Protein AF-A0A0N0NPS3-F1 (afdb_monomer_lite)

Foldseek 3Di:
DVVLVVVVCCVCPVVVPAQQRDEAEDEEVRLLVQLQSQLVQCPDVVRRAHNEYEYELYAQWPVQFDPVCPVVSVVCPDGDRSLVSLVSNVVSLVPPDPPPPDPDSPHYYYHYHYDCPPPRRHCVRVVSND

Sequence (130 aa):
MTDALTLSRFALERAGIPPDRIVVFAQSIGAAVAMLLCHQLALGSPPTLFADMVLAAPFADVELLTWAQRGVNKFIVNKWASKGTLASFNRHCDVGPKSRATSTRSRYDITLIHAEDDYDIPWVHSDVLF

Organism: NCBI:txid1664694

Radius of gyration: 15.63 Å; chains: 1; bounding box: 38×29×41 Å

pLDDT: mean 76.52, std 16.92, range [39.56, 97.62]

Secondary structure (DSSP, 8-state):
-HHHHHHHHIIIIIS---GGG-EEEEETTHHHHHHHHHHHHHTSSS----SEEEEES--S-GGG--GGGHHHHTT------HHHHHHHHHHHHHHS---TT-S-----EEEEE--TT-SSS-THHHHHH-

InterPro domains:
  IPR029058 Alpha/Beta hydrolase fold [G3DSA:3.40.50.1820] (1-130)
  IPR029058 Alpha/Beta hydrolase fold [SSF53474] (3-128)

Structure (mmCIF, N/CA/C/O backbone):
data_AF-A0A0N0NPS3-F1
#
_entry.id   AF-A0A0N0NPS3-F1
#
loop_
_atom_site.group_PDB
_atom_site.id
_atom_site.type_symbol
_atom_site.label_atom_id
_atom_site.label_alt_id
_atom_site.label_comp_id
_atom_site.label_asym_id
_atom_site.label_entity_id
_atom_site.label_seq_id
_atom_site.pdbx_PDB_ins_code
_atom_site.Cartn_x
_atom_site.Cartn_y
_atom_site.Cartn_z
_atom_site.occupancy
_atom_site.B_iso_or_equiv
_atom_site.auth_seq_id
_atom_site.auth_comp_id
_atom_site.auth_asym_id
_atom_site.auth_atom_id
_atom_site.pdbx_PDB_model_num
ATOM 1 N N . MET A 1 1 ? 5.378 9.144 3.363 1.00 82.62 1 MET A N 1
ATOM 2 C CA . MET A 1 1 ? 4.679 8.473 4.484 1.00 82.62 1 MET A CA 1
ATOM 3 C C . MET A 1 1 ? 3.746 9.429 5.214 1.00 82.62 1 MET A C 1
ATOM 5 O O . MET A 1 1 ? 2.572 9.111 5.320 1.00 82.62 1 MET A O 1
ATOM 9 N N . THR A 1 2 ? 4.216 10.600 5.662 1.00 88.94 2 THR A N 1
ATOM 10 C CA . THR A 1 2 ? 3.377 11.605 6.345 1.00 88.94 2 THR A CA 1
ATOM 11 C C . THR A 1 2 ? 2.084 11.917 5.594 1.00 88.94 2 THR A C 1
ATOM 13 O O . THR A 1 2 ? 1.013 11.808 6.175 1.00 88.94 2 THR A O 1
ATOM 16 N N . ASP A 1 3 ? 2.163 12.195 4.292 1.00 93.12 3 ASP A N 1
ATOM 17 C CA . ASP A 1 3 ? 0.976 12.548 3.500 1.00 93.12 3 ASP A CA 1
ATOM 18 C C . ASP A 1 3 ? -0.025 11.395 3.379 1.00 93.12 3 ASP A C 1
ATOM 20 O O . ASP A 1 3 ? -1.229 11.608 3.476 1.00 93.12 3 ASP A O 1
ATOM 24 N N . ALA A 1 4 ? 0.467 10.160 3.248 1.00 92.94 4 ALA A N 1
ATOM 25 C CA . ALA A 1 4 ? -0.371 8.965 3.183 1.00 92.94 4 ALA A CA 1
ATOM 26 C C . ALA A 1 4 ? -1.142 8.742 4.497 1.00 92.94 4 ALA A C 1
ATOM 28 O O . ALA A 1 4 ? -2.338 8.446 4.478 1.00 92.94 4 ALA A O 1
ATOM 29 N N . LEU A 1 5 ? -0.484 8.952 5.644 1.00 94.31 5 LEU A N 1
ATOM 30 C CA . LEU A 1 5 ? -1.134 8.912 6.957 1.00 94.31 5 LEU A CA 1
ATOM 31 C C . LEU A 1 5 ? -2.139 10.055 7.125 1.00 94.31 5 LEU A C 1
ATOM 33 O O . LEU A 1 5 ? -3.244 9.822 7.607 1.00 94.31 5 LEU A O 1
ATOM 37 N N . THR A 1 6 ? -1.785 11.272 6.709 1.00 96.44 6 THR A N 1
ATOM 38 C CA . THR A 1 6 ? -2.680 12.436 6.775 1.00 96.44 6 THR A CA 1
ATOM 39 C C . THR A 1 6 ? -3.941 12.214 5.945 1.00 96.44 6 THR A C 1
ATOM 41 O O . THR A 1 6 ? -5.041 12.445 6.445 1.00 96.44 6 THR A O 1
ATOM 44 N N . LEU A 1 7 ? -3.806 11.712 4.715 1.00 96.31 7 LEU A N 1
ATOM 45 C CA . LEU A 1 7 ? -4.942 11.394 3.849 1.00 96.31 7 LEU A CA 1
ATOM 46 C C . LEU A 1 7 ? -5.812 10.278 4.442 1.00 96.31 7 LEU A C 1
ATOM 48 O O . LEU A 1 7 ? -7.036 10.389 4.449 1.00 96.31 7 LEU A O 1
ATOM 52 N N . SER A 1 8 ? -5.187 9.237 4.994 1.00 95.62 8 SER A N 1
ATOM 53 C CA . SER A 1 8 ? -5.907 8.137 5.648 1.00 95.62 8 SER A CA 1
ATOM 54 C C . SER A 1 8 ? -6.707 8.631 6.852 1.00 95.62 8 SER A C 1
ATOM 56 O O . SER A 1 8 ? -7.887 8.318 6.983 1.00 95.62 8 SER A O 1
ATOM 58 N N . ARG A 1 9 ? -6.104 9.472 7.701 1.00 95.44 9 ARG A N 1
ATOM 59 C CA . ARG A 1 9 ? -6.800 10.101 8.833 1.00 95.44 9 ARG A CA 1
ATOM 60 C C . ARG A 1 9 ? -7.919 11.015 8.373 1.00 95.44 9 ARG A C 1
ATOM 62 O O . ARG A 1 9 ? -8.989 10.997 8.962 1.00 95.44 9 ARG A O 1
ATOM 69 N N . PHE A 1 10 ? -7.715 11.781 7.306 1.00 97.62 10 PHE A N 1
ATOM 70 C CA . PHE A 1 10 ? -8.790 12.581 6.734 1.00 97.62 10 PHE A CA 1
ATOM 71 C C . PHE A 1 10 ? -9.979 11.701 6.317 1.00 97.62 10 PHE A C 1
ATOM 73 O O . PHE A 1 10 ? -11.110 11.991 6.704 1.00 97.62 10 PHE A O 1
ATOM 80 N N . ALA A 1 11 ? -9.740 10.609 5.588 1.00 97.50 11 ALA A N 1
ATOM 81 C CA . ALA A 1 11 ? -10.803 9.703 5.157 1.00 97.50 11 ALA A CA 1
ATOM 82 C C . ALA A 1 11 ? -11.562 9.083 6.347 1.00 97.50 11 ALA A C 1
ATOM 84 O O . ALA A 1 11 ? -12.794 9.077 6.362 1.00 97.50 11 ALA A O 1
ATOM 85 N N . LEU A 1 12 ? -10.826 8.623 7.361 1.00 96.12 12 LEU A N 1
ATOM 86 C CA . LEU A 1 12 ? -11.383 7.960 8.541 1.00 96.12 12 LEU A CA 1
ATOM 87 C C . LEU A 1 12 ? -12.099 8.931 9.489 1.00 96.12 12 LEU A C 1
ATOM 89 O O . LEU A 1 12 ? -13.222 8.682 9.914 1.00 96.12 12 LEU A O 1
ATOM 93 N N . GLU A 1 13 ? -11.452 10.044 9.828 1.00 96.50 13 GLU A N 1
ATOM 94 C CA . GLU A 1 13 ? -11.876 10.926 10.920 1.00 96.50 13 GLU A CA 1
ATOM 95 C C . GLU A 1 13 ? -12.718 12.107 10.431 1.00 96.50 13 GLU A C 1
ATOM 97 O O . GLU A 1 13 ? -13.605 12.571 11.145 1.00 96.50 13 GLU A O 1
ATOM 102 N N . ARG A 1 14 ? -12.436 12.632 9.231 1.00 97.56 14 ARG A N 1
ATOM 103 C CA . ARG A 1 14 ? -13.120 13.822 8.693 1.00 97.56 14 ARG A CA 1
ATOM 104 C C . ARG A 1 14 ? -14.225 13.466 7.718 1.00 97.56 14 ARG A C 1
ATOM 106 O O . ARG A 1 14 ? -15.319 14.006 7.839 1.00 97.56 14 ARG A O 1
ATOM 113 N N . ALA A 1 15 ? -13.950 12.575 6.771 1.00 97.44 15 ALA A N 1
ATOM 114 C CA . ALA A 1 15 ? -14.966 12.087 5.843 1.00 97.44 15 ALA A CA 1
ATOM 115 C C . ALA A 1 15 ? -15.845 10.984 6.462 1.00 97.44 15 ALA A C 1
ATOM 117 O O . ALA A 1 15 ? -16.900 10.675 5.914 1.00 97.44 15 ALA A O 1
ATOM 118 N N . GLY A 1 16 ? -15.433 10.412 7.601 1.00 96.69 16 GLY A N 1
ATOM 119 C CA . GLY A 1 16 ? -16.202 9.401 8.330 1.00 96.69 16 GLY A CA 1
ATOM 120 C C . GLY A 1 16 ? -16.376 8.097 7.553 1.00 96.69 16 GLY A C 1
ATOM 121 O O . GLY A 1 16 ? -17.362 7.392 7.764 1.00 96.69 16 GLY A O 1
ATOM 122 N N . ILE A 1 17 ? -15.466 7.796 6.620 1.00 97.19 17 ILE A N 1
ATOM 123 C CA . ILE A 1 17 ? -15.550 6.597 5.789 1.00 97.19 17 ILE A CA 1
ATOM 124 C C . ILE A 1 17 ? -15.061 5.406 6.623 1.00 97.19 17 ILE A C 1
ATOM 126 O O . ILE A 1 17 ? -13.918 5.421 7.085 1.00 97.19 17 ILE A O 1
ATOM 130 N N . PRO A 1 18 ? -15.888 4.364 6.809 1.00 93.88 18 PRO A N 1
ATOM 131 C CA . PRO A 1 18 ? -15.470 3.158 7.508 1.00 93.88 18 PRO A CA 1
ATOM 132 C C . PRO A 1 18 ? -14.265 2.481 6.822 1.00 93.88 18 PRO A C 1
ATOM 134 O O . PRO A 1 18 ? -14.247 2.413 5.589 1.00 93.88 18 PRO A O 1
ATOM 137 N N . PRO A 1 19 ? -13.278 1.950 7.574 1.00 92.75 19 PRO A N 1
ATOM 138 C CA . PRO A 1 19 ? -12.102 1.287 6.999 1.00 92.75 19 PRO A CA 1
ATOM 139 C C . PRO A 1 19 ? -12.441 0.154 6.017 1.00 92.75 19 PRO A C 1
ATOM 141 O O . PRO A 1 19 ? -11.800 0.025 4.977 1.00 92.75 19 PRO A O 1
ATOM 144 N N . ASP A 1 20 ? -13.500 -0.610 6.292 1.00 92.81 20 ASP A N 1
ATOM 145 C CA . ASP A 1 20 ? -14.025 -1.708 5.466 1.00 92.81 20 ASP A CA 1
ATOM 146 C C . ASP A 1 20 ? -14.671 -1.245 4.145 1.00 92.81 20 ASP A C 1
ATOM 148 O O . ASP A 1 20 ? -15.154 -2.064 3.365 1.00 92.81 20 ASP A O 1
ATOM 152 N N . ARG A 1 21 ? -14.671 0.066 3.872 1.00 93.56 21 ARG A N 1
ATOM 153 C CA . ARG A 1 21 ? -15.104 0.678 2.605 1.00 93.56 21 ARG A CA 1
ATOM 154 C C . ARG A 1 21 ? -13.984 1.415 1.873 1.00 93.56 21 ARG A C 1
ATOM 156 O O . ARG A 1 21 ? -14.250 2.093 0.882 1.00 93.56 21 ARG A O 1
ATOM 163 N N . ILE A 1 22 ? -12.751 1.317 2.363 1.00 95.38 22 ILE A N 1
ATOM 164 C CA . ILE A 1 22 ? -11.585 1.974 1.774 1.00 95.38 22 ILE A CA 1
ATOM 165 C C . ILE A 1 22 ? -10.727 0.917 1.088 1.00 95.38 22 ILE A C 1
ATOM 167 O O . ILE A 1 22 ? -10.437 -0.126 1.667 1.00 95.38 22 ILE A O 1
ATOM 171 N N . VAL A 1 23 ? -10.303 1.215 -0.138 1.00 95.06 23 VAL A N 1
ATOM 172 C CA . VAL A 1 23 ? -9.321 0.431 -0.892 1.00 95.06 23 VAL A CA 1
ATOM 173 C C . VAL A 1 23 ? -8.096 1.302 -1.120 1.00 95.06 23 VAL A C 1
ATOM 175 O O . VAL A 1 23 ? -8.224 2.459 -1.531 1.00 95.06 23 VAL A O 1
ATOM 178 N N . VAL A 1 24 ? -6.908 0.755 -0.866 1.00 95.31 24 VAL A N 1
ATOM 179 C CA . VAL A 1 24 ? -5.643 1.428 -1.182 1.00 95.31 24 VAL A CA 1
ATOM 180 C C . VAL A 1 24 ? -5.148 0.914 -2.521 1.00 95.31 24 VAL A C 1
ATOM 182 O O . VAL A 1 24 ? -4.706 -0.224 -2.629 1.00 95.31 24 VAL A O 1
ATOM 185 N N . PHE A 1 25 ? -5.203 1.767 -3.538 1.00 95.25 25 PHE A N 1
ATOM 186 C CA . PHE A 1 25 ? -4.599 1.488 -4.834 1.00 95.25 25 PHE A CA 1
ATOM 187 C C . PHE A 1 25 ? -3.227 2.149 -4.926 1.00 95.25 25 PHE A C 1
ATOM 189 O O . PHE A 1 25 ? -3.081 3.333 -4.606 1.00 95.25 25 PHE A O 1
ATOM 196 N N . ALA A 1 26 ? -2.230 1.409 -5.400 1.00 92.50 26 ALA A N 1
ATOM 197 C CA . ALA A 1 26 ? -0.921 1.972 -5.677 1.00 92.50 26 ALA A CA 1
ATOM 198 C C . ALA A 1 26 ? -0.206 1.259 -6.822 1.00 92.50 26 ALA A C 1
ATOM 200 O O . ALA A 1 26 ? -0.405 0.071 -7.058 1.00 92.50 26 ALA A O 1
ATOM 201 N N . GLN A 1 27 ? 0.659 1.999 -7.514 1.00 89.12 27 GLN A N 1
ATOM 202 C CA . GLN A 1 27 ? 1.392 1.511 -8.676 1.00 89.12 27 GLN A CA 1
ATOM 203 C C . GLN A 1 27 ? 2.893 1.778 -8.529 1.00 89.12 27 GLN A C 1
ATOM 205 O O . GLN A 1 27 ? 3.283 2.806 -7.963 1.00 89.12 27 GLN A O 1
ATOM 210 N N . SER A 1 28 ? 3.732 0.858 -9.018 1.00 85.12 28 SER A N 1
ATOM 211 C CA . SER A 1 28 ? 5.196 0.993 -8.997 1.00 85.12 28 SER A CA 1
ATOM 212 C C . SER A 1 28 ? 5.713 1.315 -7.581 1.00 85.12 28 SER A C 1
ATOM 214 O O . SER A 1 28 ? 5.385 0.621 -6.619 1.00 85.12 28 SER A O 1
ATOM 216 N N . ILE A 1 29 ? 6.474 2.398 -7.404 1.00 80.31 29 ILE A N 1
ATOM 217 C CA . ILE A 1 29 ? 6.999 2.849 -6.106 1.00 80.31 29 ILE A CA 1
ATOM 218 C C . ILE A 1 29 ? 5.927 3.228 -5.092 1.00 80.31 29 ILE A C 1
ATOM 220 O O . ILE A 1 29 ? 6.157 3.128 -3.883 1.00 80.31 29 ILE A O 1
ATOM 224 N N . GLY A 1 30 ? 4.733 3.587 -5.561 1.00 84.56 30 GLY A N 1
ATOM 225 C CA . GLY A 1 30 ? 3.584 3.786 -4.692 1.00 84.56 30 GLY A CA 1
ATOM 226 C C . GLY A 1 30 ? 3.245 2.524 -3.899 1.00 84.56 30 GLY A C 1
ATOM 227 O O . GLY A 1 30 ? 2.785 2.640 -2.764 1.00 84.56 30 GLY A O 1
ATOM 228 N N . ALA A 1 31 ? 3.517 1.331 -4.443 1.00 87.38 31 ALA A N 1
ATOM 229 C CA . ALA A 1 31 ? 3.213 0.068 -3.779 1.00 87.38 31 ALA A CA 1
ATOM 230 C C . ALA A 1 31 ? 3.948 -0.069 -2.437 1.00 87.38 31 ALA A C 1
ATOM 232 O O . ALA A 1 31 ? 3.345 -0.474 -1.445 1.00 87.38 31 ALA A O 1
ATOM 233 N N . ALA A 1 32 ? 5.217 0.348 -2.364 1.00 83.94 32 ALA A N 1
ATOM 234 C CA . ALA A 1 32 ? 5.981 0.344 -1.115 1.00 83.94 32 ALA A CA 1
ATOM 235 C C . ALA A 1 32 ? 5.356 1.268 -0.057 1.00 83.94 32 ALA A C 1
ATOM 237 O O . ALA A 1 32 ? 5.283 0.922 1.124 1.00 83.94 32 ALA A O 1
ATOM 238 N N . VAL A 1 33 ? 4.865 2.436 -0.483 1.00 88.00 33 VAL A N 1
ATOM 239 C CA . VAL A 1 33 ? 4.187 3.388 0.406 1.00 88.00 33 VAL A CA 1
ATOM 240 C C . VAL A 1 33 ? 2.857 2.821 0.897 1.00 88.00 33 VAL A C 1
ATOM 242 O O . VAL A 1 33 ? 2.582 2.914 2.092 1.00 88.00 33 VAL A O 1
ATOM 245 N N . ALA A 1 34 ? 2.066 2.210 0.011 1.00 91.06 34 ALA A N 1
ATOM 246 C CA . ALA A 1 34 ? 0.794 1.574 0.349 1.00 91.06 34 ALA A CA 1
ATOM 247 C C . ALA A 1 34 ? 0.972 0.413 1.335 1.00 91.06 34 ALA A C 1
ATOM 249 O O . ALA A 1 34 ? 0.329 0.402 2.383 1.00 91.06 34 ALA A O 1
ATOM 250 N N . MET A 1 35 ? 1.907 -0.503 1.065 1.00 88.25 35 MET A N 1
ATOM 251 C CA . MET A 1 35 ? 2.216 -1.618 1.968 1.00 88.25 35 MET A CA 1
ATOM 252 C C . MET A 1 35 ? 2.638 -1.127 3.351 1.00 88.25 35 MET A C 1
ATOM 254 O O . MET A 1 35 ? 2.150 -1.622 4.367 1.00 88.25 35 MET A O 1
ATOM 258 N N . LEU A 1 36 ? 3.520 -0.126 3.410 1.00 88.44 36 LEU A N 1
ATOM 259 C CA . LEU A 1 36 ? 3.985 0.408 4.685 1.00 88.44 36 LEU A CA 1
ATOM 260 C C . LEU A 1 36 ? 2.885 1.179 5.429 1.00 88.44 36 LEU A C 1
ATOM 262 O O . LEU A 1 36 ? 2.826 1.098 6.654 1.00 88.44 36 LEU A O 1
ATOM 266 N N . LEU A 1 37 ? 2.006 1.888 4.716 1.00 92.19 37 LEU A N 1
ATOM 267 C CA . LEU A 1 37 ? 0.831 2.538 5.297 1.00 92.19 37 LEU A CA 1
ATOM 268 C C . LEU A 1 37 ? -0.094 1.500 5.942 1.00 92.19 37 LEU A C 1
ATOM 270 O O . LEU A 1 37 ? -0.394 1.615 7.129 1.00 92.19 37 LEU A O 1
ATOM 274 N N . CYS A 1 38 ? -0.506 0.479 5.187 1.00 91.56 38 CYS A N 1
ATOM 275 C CA . CYS A 1 38 ? -1.376 -0.588 5.685 1.00 91.56 38 CYS A CA 1
ATOM 276 C C . CYS A 1 38 ? -0.736 -1.320 6.873 1.00 91.56 38 CYS A C 1
ATOM 278 O O . CYS A 1 38 ? -1.401 -1.570 7.875 1.00 91.56 38 CYS A O 1
ATOM 280 N N . HIS A 1 39 ? 0.574 -1.575 6.819 1.00 89.94 39 HIS A N 1
ATOM 281 C CA . HIS A 1 39 ? 1.323 -2.150 7.934 1.00 89.94 39 HIS A CA 1
ATOM 282 C C . HIS A 1 39 ? 1.304 -1.264 9.188 1.00 89.94 39 HIS A C 1
ATOM 284 O O . HIS A 1 39 ? 1.011 -1.751 10.277 1.00 89.94 39 HIS A O 1
ATOM 290 N N . GLN A 1 40 ? 1.569 0.038 9.053 1.00 89.94 40 GLN A N 1
ATOM 291 C CA . GLN A 1 40 ? 1.533 0.987 10.174 1.00 89.94 40 GLN A CA 1
ATOM 292 C C . GLN A 1 40 ? 0.136 1.085 10.803 1.00 89.94 40 GLN A C 1
ATOM 294 O O . GLN A 1 40 ? 0.017 1.117 12.026 1.00 89.94 40 GLN A O 1
ATOM 299 N N . LEU A 1 41 ? -0.915 1.113 9.979 1.00 91.19 41 LEU A N 1
ATOM 300 C CA . LEU A 1 41 ? -2.303 1.174 10.443 1.00 91.19 41 LEU A CA 1
ATOM 301 C C . LEU A 1 41 ? -2.741 -0.122 11.138 1.00 91.19 41 LEU A C 1
ATOM 303 O O . LEU A 1 41 ? -3.443 -0.060 12.149 1.00 91.19 41 LEU A O 1
ATOM 307 N N . ALA A 1 42 ? -2.277 -1.278 10.659 1.00 89.50 42 ALA A N 1
ATOM 308 C CA . ALA A 1 42 ? -2.527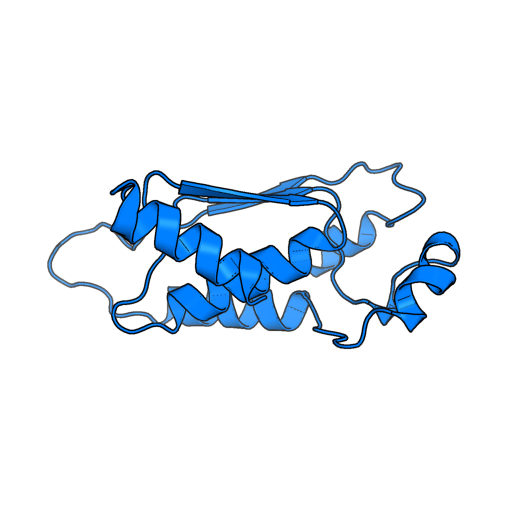 -2.563 11.302 1.00 89.50 42 ALA A CA 1
ATOM 309 C C . ALA A 1 42 ? -1.853 -2.663 12.679 1.00 89.50 42 ALA A C 1
ATOM 311 O O . ALA A 1 42 ? -2.471 -3.145 13.621 1.00 89.50 42 ALA A O 1
ATOM 312 N N . LEU A 1 43 ? -0.629 -2.139 12.820 1.00 87.50 43 LEU A N 1
ATOM 313 C CA . LEU A 1 43 ? 0.083 -2.070 14.105 1.00 87.50 43 LEU A CA 1
ATOM 314 C C . LEU A 1 43 ? -0.502 -1.038 15.087 1.00 87.50 43 LEU A C 1
ATOM 316 O O . LEU A 1 43 ? -0.103 -1.005 16.253 1.00 87.50 43 LEU A O 1
ATOM 320 N N . GLY A 1 44 ? -1.409 -0.174 14.625 1.00 84.81 44 GLY A N 1
ATOM 321 C CA . GLY A 1 44 ? -2.083 0.818 15.454 1.00 84.81 44 GLY A CA 1
ATOM 322 C C . GLY A 1 44 ? -2.933 0.195 16.567 1.00 84.81 44 GLY A C 1
ATOM 323 O O . GLY A 1 44 ? -3.246 -0.992 16.576 1.00 84.81 44 GLY A O 1
ATOM 324 N N . SER A 1 45 ? -3.327 1.016 17.538 1.00 83.38 45 SER A N 1
ATOM 325 C CA . SER A 1 45 ? -4.272 0.633 18.593 1.00 83.38 45 SER A CA 1
ATOM 326 C C . SER A 1 45 ? -5.433 1.635 18.618 1.00 83.38 45 SER A C 1
ATOM 328 O O . SER A 1 45 ? -5.222 2.763 19.064 1.00 83.38 45 SER A O 1
ATOM 330 N N . PRO A 1 46 ? -6.641 1.261 18.146 1.00 85.94 46 PRO A N 1
ATOM 331 C CA . PRO A 1 46 ? -7.019 -0.058 17.620 1.00 85.94 46 PRO A CA 1
ATOM 332 C C . PRO A 1 46 ? -6.414 -0.367 16.230 1.00 85.94 46 PRO A C 1
ATOM 334 O O . PRO A 1 46 ? -6.191 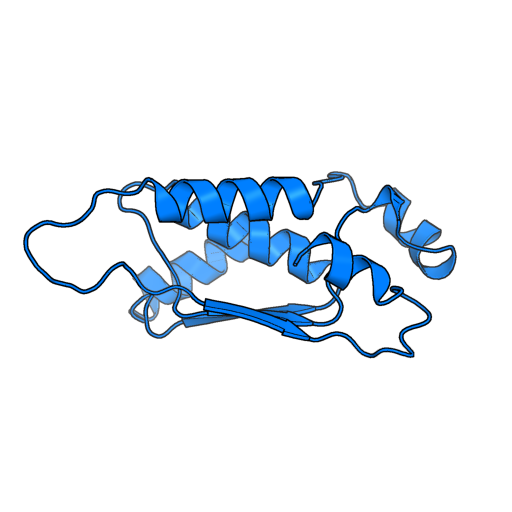0.564 15.449 1.00 85.94 46 PRO A O 1
ATOM 337 N N . PRO A 1 47 ? -6.188 -1.655 15.893 1.00 88.50 47 PRO A N 1
ATOM 338 C CA . PRO A 1 47 ? -5.769 -2.060 14.553 1.00 88.50 47 PRO A CA 1
ATOM 339 C C . PRO A 1 47 ? -6.776 -1.601 13.500 1.00 88.50 47 PRO A C 1
ATOM 341 O O . PRO A 1 47 ? -7.973 -1.867 13.627 1.00 88.50 47 PRO A O 1
ATOM 344 N N . THR A 1 48 ? -6.295 -0.930 12.455 1.00 91.44 48 THR A N 1
ATOM 345 C CA . THR A 1 48 ? -7.129 -0.490 11.331 1.00 91.44 48 THR A CA 1
ATOM 346 C C . THR A 1 48 ? -6.743 -1.264 10.079 1.00 91.44 48 THR A C 1
ATOM 348 O O . THR A 1 48 ? -5.599 -1.201 9.636 1.00 91.44 48 THR A O 1
ATOM 351 N N . LEU A 1 49 ? -7.709 -1.985 9.510 1.00 92.94 49 LEU A N 1
ATOM 352 C CA . LEU A 1 49 ? -7.554 -2.737 8.269 1.00 92.94 49 LEU A CA 1
ATOM 353 C C . LEU A 1 49 ? -8.516 -2.175 7.226 1.00 92.94 49 LEU A C 1
ATOM 355 O O . LEU A 1 49 ? -9.705 -2.010 7.500 1.00 92.94 49 LEU A O 1
ATOM 359 N N . PHE A 1 50 ? -7.977 -1.859 6.054 1.00 93.50 50 PHE A N 1
ATOM 360 C CA . PHE A 1 50 ? -8.764 -1.478 4.889 1.00 93.50 50 PHE A CA 1
ATOM 361 C C . PHE A 1 50 ? -9.319 -2.713 4.176 1.00 93.50 50 PHE A C 1
ATOM 363 O O . PHE A 1 50 ? -8.854 -3.827 4.417 1.00 93.50 50 PHE A O 1
ATOM 370 N N . ALA A 1 51 ? -10.320 -2.509 3.318 1.00 92.06 51 ALA A N 1
ATOM 371 C CA . ALA A 1 51 ? -11.005 -3.595 2.624 1.00 92.06 51 ALA A CA 1
ATOM 372 C C . ALA A 1 51 ? -10.062 -4.376 1.696 1.00 92.06 51 ALA A C 1
ATOM 374 O O . ALA A 1 51 ? -10.052 -5.602 1.722 1.00 92.06 51 ALA A O 1
ATOM 375 N N . ASP A 1 52 ? -9.255 -3.661 0.909 1.00 91.44 52 ASP A N 1
ATOM 376 C CA . ASP A 1 52 ? -8.300 -4.250 -0.033 1.00 91.44 52 ASP A CA 1
ATOM 377 C C . ASP A 1 52 ? -7.099 -3.315 -0.246 1.00 91.44 52 ASP A C 1
ATOM 379 O O . ASP A 1 52 ? -7.188 -2.086 -0.097 1.00 91.44 52 ASP A O 1
ATOM 383 N N . MET A 1 53 ? -5.974 -3.911 -0.617 1.00 92.88 53 MET A N 1
ATOM 384 C CA . MET A 1 53 ? -4.795 -3.232 -1.126 1.00 92.88 53 MET A CA 1
ATOM 385 C C . MET A 1 53 ? -4.484 -3.758 -2.530 1.00 92.88 53 MET A C 1
ATOM 387 O O . MET A 1 53 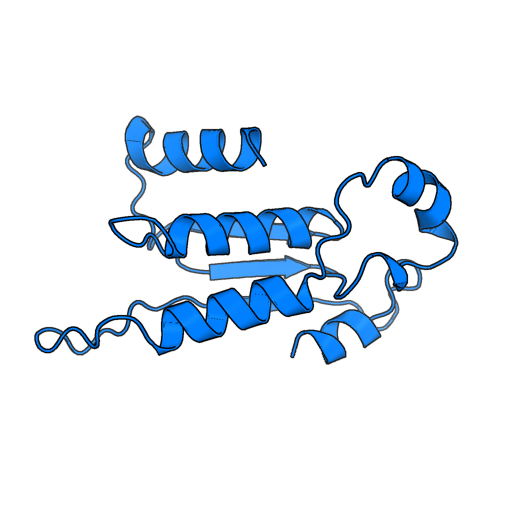? -3.993 -4.872 -2.700 1.00 92.88 53 MET A O 1
ATOM 391 N N . VAL A 1 54 ? -4.718 -2.916 -3.535 1.00 93.88 54 VAL A N 1
ATOM 392 C CA . VAL A 1 54 ? -4.497 -3.240 -4.947 1.00 93.88 54 VAL A CA 1
ATOM 393 C C . VAL A 1 54 ? -3.165 -2.648 -5.399 1.00 93.88 54 VAL A C 1
ATOM 395 O O . VAL A 1 54 ? -2.994 -1.426 -5.431 1.00 93.88 54 VAL A O 1
ATOM 398 N N . LEU A 1 55 ? -2.217 -3.511 -5.753 1.00 91.69 55 LEU A N 1
ATOM 399 C CA . LEU A 1 55 ? -0.861 -3.142 -6.141 1.00 91.69 55 LEU A CA 1
ATOM 400 C C . LEU A 1 55 ? -0.613 -3.477 -7.615 1.00 91.69 55 LEU A C 1
ATOM 402 O O . LEU A 1 55 ? -0.566 -4.645 -7.996 1.00 91.69 55 LEU A O 1
ATOM 406 N N . ALA A 1 56 ? -0.423 -2.447 -8.436 1.00 89.94 56 ALA A N 1
ATOM 407 C CA . ALA A 1 56 ? -0.103 -2.578 -9.854 1.00 89.94 56 ALA A CA 1
ATOM 408 C C . ALA A 1 56 ? 1.409 -2.424 -10.107 1.00 89.94 56 ALA A C 1
ATOM 410 O O . ALA A 1 56 ? 2.021 -1.466 -9.633 1.00 89.94 56 ALA A O 1
ATOM 411 N N . ALA A 1 57 ? 2.013 -3.348 -10.854 1.00 86.44 57 ALA A N 1
ATOM 412 C CA . ALA A 1 57 ? 3.458 -3.428 -11.095 1.00 86.44 57 ALA A CA 1
ATOM 413 C C . ALA A 1 57 ? 4.297 -3.191 -9.815 1.00 86.44 57 ALA A C 1
ATOM 415 O O . ALA A 1 57 ? 5.142 -2.288 -9.777 1.00 86.44 57 ALA A O 1
ATOM 416 N N . PRO A 1 58 ? 4.020 -3.911 -8.707 1.00 82.88 58 PRO A N 1
ATOM 417 C CA . PRO A 1 58 ? 4.774 -3.724 -7.479 1.00 82.88 58 PRO A CA 1
ATOM 418 C C . PRO A 1 58 ? 6.198 -4.253 -7.649 1.00 82.88 58 PRO A C 1
ATOM 420 O O . PRO A 1 58 ? 6.433 -5.244 -8.338 1.00 82.88 58 PRO A O 1
ATOM 423 N N . PHE A 1 59 ? 7.148 -3.641 -6.945 1.00 73.94 59 PHE A N 1
ATOM 424 C CA . PHE A 1 59 ? 8.485 -4.204 -6.809 1.00 73.94 59 PHE A CA 1
ATOM 425 C C . PHE A 1 59 ? 8.702 -4.796 -5.416 1.00 73.94 59 PHE A C 1
ATOM 427 O O . PHE A 1 59 ? 8.253 -4.246 -4.405 1.00 73.94 59 PHE A O 1
ATOM 434 N N . ALA A 1 60 ? 9.434 -5.908 -5.360 1.00 65.62 60 ALA A N 1
ATOM 435 C CA . ALA A 1 60 ? 9.775 -6.592 -4.116 1.00 65.62 60 ALA A CA 1
ATOM 436 C C . ALA A 1 60 ? 10.953 -5.939 -3.375 1.00 65.62 60 ALA A C 1
ATOM 438 O O . ALA A 1 60 ? 10.990 -5.945 -2.141 1.00 65.62 60 ALA A O 1
ATOM 439 N N . ASP A 1 61 ? 11.897 -5.378 -4.133 1.00 66.25 61 ASP A N 1
ATOM 440 C CA . ASP A 1 61 ? 13.115 -4.760 -3.623 1.00 66.25 61 ASP A CA 1
ATOM 441 C C . ASP A 1 61 ? 13.576 -3.625 -4.549 1.00 66.25 61 ASP A C 1
ATOM 443 O O . ASP A 1 61 ? 13.530 -3.747 -5.774 1.00 66.25 61 ASP A O 1
ATOM 447 N N . VAL A 1 62 ? 14.045 -2.533 -3.947 1.00 61.59 62 VAL A N 1
ATOM 448 C CA . VAL A 1 62 ? 14.632 -1.384 -4.645 1.00 61.59 62 VAL A CA 1
ATOM 449 C C . VAL A 1 62 ? 15.930 -1.781 -5.359 1.00 61.59 62 VAL A C 1
ATOM 451 O O . VAL A 1 62 ? 16.278 -1.189 -6.381 1.00 61.59 62 VAL A O 1
ATOM 454 N N . GLU A 1 63 ? 16.651 -2.787 -4.853 1.00 58.22 63 GLU A N 1
ATOM 455 C CA . GLU A 1 63 ? 17.875 -3.299 -5.485 1.00 58.22 63 GLU A CA 1
ATOM 456 C C . GLU A 1 63 ? 17.617 -4.011 -6.812 1.00 58.22 63 GLU A C 1
ATOM 458 O O . GLU A 1 63 ? 18.514 -4.087 -7.652 1.00 58.22 63 GLU A O 1
ATOM 463 N N . LEU A 1 64 ? 16.391 -4.491 -7.020 1.00 58.09 64 LEU A N 1
ATOM 464 C CA . LEU A 1 64 ? 16.023 -5.207 -8.230 1.00 58.09 64 LEU A CA 1
ATOM 465 C C . LEU A 1 64 ? 15.462 -4.296 -9.337 1.00 58.09 64 LEU A C 1
ATOM 467 O O . LEU A 1 64 ? 15.217 -4.768 -10.446 1.00 58.09 64 LEU A O 1
ATOM 471 N N . LEU A 1 65 ? 15.294 -2.995 -9.069 1.00 61.59 65 LEU A N 1
ATOM 472 C CA . LEU A 1 65 ? 14.850 -2.031 -10.076 1.00 61.59 65 LEU A CA 1
ATOM 473 C C . LEU A 1 65 ? 15.904 -1.911 -11.186 1.00 61.59 65 LEU A C 1
ATOM 475 O O . LEU A 1 65 ? 17.085 -1.638 -10.935 1.00 61.59 65 LEU A O 1
ATOM 479 N N . THR A 1 66 ? 15.481 -2.129 -12.431 1.00 52.50 66 THR A N 1
ATOM 480 C CA . THR A 1 66 ? 16.370 -2.142 -13.596 1.00 52.50 66 THR A CA 1
ATOM 481 C C . THR A 1 66 ? 16.901 -0.738 -13.949 1.00 52.50 66 THR A C 1
ATOM 483 O O . THR A 1 66 ? 16.588 0.283 -13.330 1.00 52.50 66 THR A O 1
ATOM 486 N N . TRP A 1 67 ? 17.794 -0.684 -14.942 1.00 46.53 67 TRP A N 1
ATOM 487 C CA . TRP A 1 67 ? 18.592 0.477 -15.358 1.00 46.53 67 TRP A CA 1
ATOM 488 C C . TRP A 1 67 ? 17.799 1.782 -15.586 1.00 46.53 67 TRP A C 1
ATOM 490 O O . TRP A 1 67 ? 18.348 2.849 -15.297 1.00 46.53 67 TRP A O 1
ATOM 500 N N . ALA A 1 68 ? 16.531 1.712 -16.012 1.00 52.59 68 ALA A N 1
ATOM 501 C CA . ALA A 1 68 ? 15.666 2.871 -16.261 1.00 52.59 68 ALA A CA 1
ATOM 502 C C . ALA A 1 68 ? 15.364 3.693 -14.989 1.00 52.59 68 ALA A C 1
ATOM 504 O O . ALA A 1 68 ? 15.226 4.915 -15.044 1.00 52.59 68 ALA A O 1
ATOM 505 N N . GLN A 1 69 ? 15.355 3.059 -13.811 1.00 52.81 69 GLN A N 1
ATOM 506 C CA . GLN A 1 69 ? 15.004 3.706 -12.539 1.00 52.81 69 GLN A CA 1
ATOM 507 C C . GLN A 1 69 ? 16.221 4.064 -11.669 1.00 52.81 69 GLN A C 1
ATOM 509 O O . GLN A 1 69 ? 16.075 4.648 -10.592 1.00 52.81 69 GLN A O 1
ATOM 514 N N . ARG A 1 70 ? 17.452 3.813 -12.144 1.00 55.09 70 ARG A N 1
ATOM 515 C CA . ARG A 1 70 ? 18.699 4.160 -11.426 1.00 55.09 70 ARG A CA 1
ATOM 516 C C . ARG A 1 70 ? 18.835 5.653 -11.117 1.00 55.09 70 ARG A C 1
ATOM 518 O O . ARG A 1 70 ? 19.445 6.009 -10.109 1.00 55.09 70 ARG A O 1
ATOM 525 N N . GLY A 1 71 ? 18.270 6.517 -11.964 1.00 55.78 71 GLY A N 1
ATOM 526 C CA . GLY A 1 71 ? 18.216 7.961 -11.721 1.00 55.78 71 GLY A CA 1
ATOM 527 C C . GLY A 1 71 ? 17.342 8.315 -10.516 1.00 55.78 71 GLY A C 1
ATOM 528 O O . GLY A 1 71 ? 17.739 9.136 -9.694 1.00 55.78 71 GLY A O 1
ATOM 529 N N . VAL A 1 72 ? 16.203 7.630 -10.370 1.00 56.22 72 VAL A N 1
ATOM 530 C CA . VAL A 1 72 ? 15.254 7.815 -9.263 1.00 56.22 72 VAL A CA 1
ATOM 531 C C . VAL A 1 72 ? 15.764 7.159 -7.979 1.00 56.22 72 VAL A C 1
ATOM 533 O O . VAL A 1 72 ? 15.586 7.725 -6.906 1.00 56.22 72 VAL A O 1
ATOM 536 N N . ASN A 1 73 ? 16.483 6.033 -8.074 1.00 56.06 73 ASN A N 1
ATOM 537 C CA . ASN A 1 73 ? 17.050 5.315 -6.923 1.00 56.06 73 ASN A CA 1
ATOM 538 C C . ASN A 1 73 ? 17.935 6.213 -6.032 1.00 56.06 73 ASN A C 1
ATOM 540 O O . ASN A 1 73 ? 17.927 6.085 -4.813 1.00 56.06 73 ASN A O 1
ATOM 544 N N . LYS A 1 74 ? 18.622 7.210 -6.611 1.00 58.47 74 LYS A N 1
ATOM 545 C CA . LYS A 1 74 ? 19.391 8.208 -5.840 1.00 58.47 74 LYS A CA 1
ATOM 546 C C . LYS A 1 74 ? 18.534 9.064 -4.899 1.00 58.47 74 LYS A C 1
ATOM 548 O O . LYS A 1 74 ? 19.055 9.587 -3.920 1.00 58.47 74 LYS A O 1
ATOM 553 N N . PHE A 1 75 ? 17.246 9.209 -5.193 1.00 56.53 75 PHE A N 1
ATOM 554 C CA . PHE A 1 75 ? 16.279 9.950 -4.382 1.00 56.53 75 PHE A CA 1
ATOM 555 C C . PHE A 1 75 ? 15.485 9.037 -3.436 1.00 56.53 75 PHE A C 1
ATOM 557 O O . PHE A 1 75 ? 14.780 9.529 -2.553 1.00 56.53 75 PHE A O 1
ATOM 564 N N . ILE A 1 76 ? 15.611 7.711 -3.574 1.00 55.66 76 ILE A N 1
ATOM 565 C CA . ILE A 1 76 ? 14.983 6.738 -2.679 1.00 55.66 76 ILE A CA 1
ATOM 566 C C . ILE A 1 76 ? 15.858 6.610 -1.430 1.00 55.66 76 ILE A C 1
ATOM 568 O O . ILE A 1 76 ? 16.730 5.753 -1.317 1.00 55.66 76 ILE A O 1
ATOM 572 N N . VAL A 1 77 ? 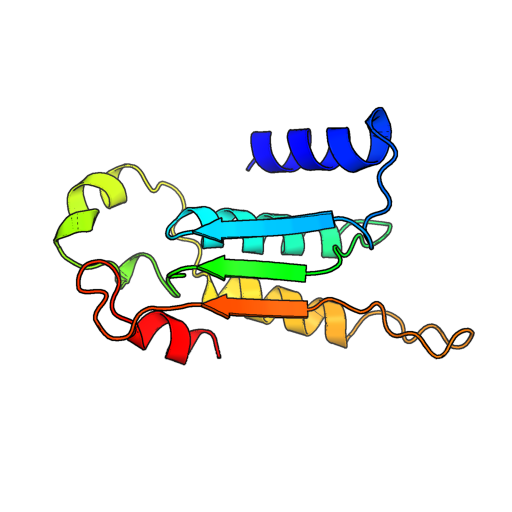15.607 7.492 -0.463 1.00 50.41 77 VAL A N 1
ATOM 573 C CA . VAL A 1 77 ? 16.304 7.512 0.838 1.00 50.41 77 VAL A CA 1
ATOM 574 C C . VAL A 1 77 ? 16.060 6.225 1.635 1.00 50.41 77 VAL A C 1
ATOM 576 O O . VAL A 1 77 ? 16.861 5.841 2.480 1.00 50.41 77 VAL A O 1
ATOM 579 N N . ASN A 1 78 ? 14.949 5.544 1.366 1.00 50.41 78 ASN A N 1
ATOM 580 C CA . ASN A 1 78 ? 14.413 4.502 2.219 1.00 50.41 78 ASN A CA 1
ATOM 581 C C . ASN A 1 78 ? 14.157 3.239 1.382 1.00 50.41 78 ASN A C 1
ATOM 583 O O . ASN A 1 78 ? 13.141 3.123 0.698 1.00 50.41 78 ASN A O 1
ATOM 587 N N . LYS A 1 79 ? 15.120 2.312 1.414 1.00 53.31 79 LYS A N 1
ATOM 588 C CA . LYS A 1 79 ? 15.151 1.072 0.621 1.00 53.31 79 LYS A CA 1
ATOM 589 C C . LYS A 1 79 ? 14.334 -0.051 1.267 1.00 53.31 79 LYS A C 1
ATOM 591 O O . LYS A 1 79 ? 14.844 -1.141 1.503 1.00 53.31 79 LYS A O 1
ATOM 596 N N . TRP A 1 80 ? 13.092 0.239 1.649 1.00 55.06 80 TRP A N 1
ATOM 597 C CA . TRP A 1 80 ? 12.237 -0.752 2.300 1.00 55.06 80 TRP A CA 1
ATOM 598 C C . TRP A 1 80 ? 12.090 -1.965 1.381 1.00 55.06 80 TRP A C 1
ATOM 600 O O . TRP A 1 80 ? 11.565 -1.838 0.277 1.00 55.06 80 TRP A O 1
ATOM 610 N N . ALA A 1 81 ? 12.538 -3.134 1.839 1.00 61.44 81 ALA A N 1
ATOM 611 C CA . ALA A 1 81 ? 12.238 -4.386 1.167 1.00 61.44 81 ALA A CA 1
ATOM 612 C C . ALA A 1 81 ? 10.726 -4.611 1.282 1.00 61.44 81 ALA A C 1
ATOM 614 O O . ALA A 1 81 ? 10.230 -5.035 2.331 1.00 61.44 81 ALA A O 1
ATOM 615 N N . SER A 1 82 ? 9.985 -4.284 0.225 1.00 64.06 82 SER A N 1
ATOM 616 C CA . SER A 1 82 ? 8.535 -4.470 0.122 1.00 64.06 82 SER A CA 1
ATOM 617 C C . SER A 1 82 ? 8.112 -5.868 0.575 1.00 64.06 82 SER A C 1
ATOM 619 O O . SER A 1 82 ? 7.139 -6.009 1.314 1.00 64.06 82 SER A O 1
ATOM 621 N N . LYS A 1 83 ? 8.922 -6.885 0.248 1.00 65.94 83 LYS A N 1
ATOM 622 C CA . LYS A 1 83 ? 8.756 -8.266 0.717 1.00 65.94 83 LYS A CA 1
ATOM 623 C C . LYS A 1 83 ? 8.692 -8.385 2.244 1.00 65.94 83 LYS A C 1
ATOM 625 O O . LYS A 1 83 ? 7.808 -9.048 2.779 1.00 65.94 83 LYS A O 1
ATOM 630 N N . GLY A 1 84 ? 9.625 -7.755 2.958 1.00 69.75 84 GLY A N 1
ATOM 631 C CA . GLY A 1 84 ? 9.690 -7.814 4.421 1.00 69.75 84 GLY A CA 1
ATOM 632 C C . GLY A 1 84 ? 8.496 -7.123 5.077 1.00 69.75 84 GLY A C 1
ATOM 633 O O . GLY A 1 84 ? 7.919 -7.653 6.026 1.00 69.75 84 GLY A O 1
ATOM 634 N N . THR A 1 85 ? 8.085 -5.979 4.528 1.00 76.69 85 THR A N 1
ATOM 635 C CA . THR A 1 85 ? 6.908 -5.236 4.996 1.00 76.69 85 THR A CA 1
ATOM 636 C C . THR A 1 85 ? 5.625 -6.037 4.790 1.00 76.69 85 THR A C 1
ATOM 638 O O . THR A 1 85 ? 4.843 -6.172 5.730 1.00 76.69 85 THR A O 1
ATOM 641 N N . LEU A 1 86 ? 5.431 -6.620 3.602 1.00 75.75 86 LEU A N 1
ATOM 642 C CA . LEU A 1 86 ? 4.253 -7.432 3.296 1.00 75.75 86 LEU A CA 1
ATOM 643 C C . LEU A 1 86 ? 4.196 -8.698 4.159 1.00 75.75 86 LEU A C 1
ATOM 645 O O . LEU A 1 86 ? 3.160 -9.004 4.743 1.00 75.75 86 LEU A O 1
ATOM 649 N N . ALA A 1 87 ? 5.326 -9.390 4.325 1.00 78.12 87 ALA A N 1
ATOM 650 C CA . ALA A 1 87 ? 5.40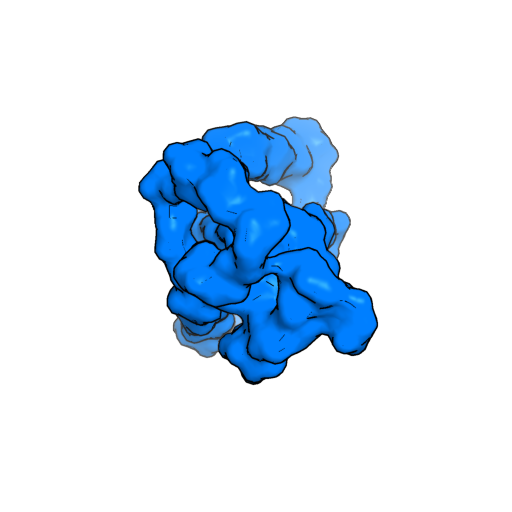7 -10.568 5.186 1.00 78.12 87 ALA A CA 1
ATOM 651 C C . ALA A 1 87 ? 5.115 -10.233 6.660 1.00 78.12 87 ALA A C 1
ATOM 653 O O . ALA A 1 87 ? 4.437 -10.998 7.350 1.00 78.12 87 ALA A O 1
ATOM 654 N N . SER A 1 88 ? 5.607 -9.088 7.147 1.00 78.81 88 SER A N 1
ATOM 655 C CA . SER A 1 88 ? 5.317 -8.591 8.498 1.00 78.81 88 SER A CA 1
ATOM 656 C C . SER A 1 88 ? 3.833 -8.262 8.668 1.00 78.81 88 SER A C 1
ATOM 658 O O . SER A 1 88 ? 3.226 -8.659 9.663 1.00 78.81 88 SER A O 1
ATOM 660 N N . PHE A 1 89 ? 3.232 -7.602 7.674 1.00 80.94 89 PHE A N 1
ATOM 661 C CA . PHE A 1 89 ? 1.804 -7.295 7.644 1.00 80.94 89 PHE A CA 1
ATOM 662 C C . PHE A 1 89 ? 0.935 -8.555 7.661 1.00 80.94 89 PHE A C 1
ATOM 664 O O . PHE A 1 89 ? 0.092 -8.683 8.551 1.00 80.94 89 PHE A O 1
ATOM 671 N N . ASN A 1 90 ? 1.188 -9.512 6.762 1.00 78.25 90 ASN A N 1
ATOM 672 C CA . ASN A 1 90 ? 0.447 -10.775 6.710 1.00 78.25 90 ASN A CA 1
ATOM 673 C C . ASN A 1 90 ? 0.544 -11.518 8.044 1.00 78.25 90 ASN A C 1
ATOM 675 O O . ASN A 1 90 ? -0.475 -11.898 8.622 1.00 78.25 90 ASN A O 1
ATOM 679 N N . ARG A 1 91 ? 1.762 -11.638 8.595 1.00 80.25 91 ARG A N 1
ATOM 680 C CA . ARG A 1 91 ? 1.981 -12.273 9.900 1.00 80.25 91 ARG A CA 1
ATOM 681 C C . ARG A 1 91 ? 1.178 -11.583 10.994 1.00 80.25 91 ARG A C 1
ATOM 683 O O . ARG A 1 91 ? 0.516 -12.275 11.759 1.00 80.25 91 ARG A O 1
ATOM 690 N N . HIS A 1 92 ? 1.234 -10.253 11.080 1.00 78.12 92 HIS A N 1
ATOM 691 C CA . HIS A 1 92 ? 0.509 -9.494 12.097 1.00 78.12 92 HIS A CA 1
ATOM 692 C C . HIS A 1 92 ? -1.006 -9.716 12.003 1.00 78.12 92 HIS A C 1
ATOM 694 O O . HIS A 1 92 ? -1.656 -9.973 13.018 1.00 78.12 92 HIS A O 1
ATOM 700 N N . CYS A 1 93 ? -1.556 -9.690 10.790 1.00 73.94 93 CYS A N 1
ATOM 701 C CA . CYS A 1 93 ? -2.978 -9.932 10.574 1.00 73.94 93 CYS A CA 1
ATOM 702 C C . CYS A 1 93 ? -3.381 -11.390 10.871 1.00 73.94 93 CYS A C 1
ATOM 704 O O . CYS A 1 93 ? -4.503 -11.635 11.312 1.00 73.94 93 CYS A O 1
ATOM 706 N N . ASP A 1 94 ? -2.473 -12.355 10.690 1.00 71.88 94 ASP A N 1
ATOM 707 C CA . ASP A 1 94 ? -2.712 -13.768 11.004 1.00 71.88 94 ASP A CA 1
ATOM 708 C C . ASP A 1 94 ? -2.613 -14.102 12.503 1.00 71.88 94 ASP A C 1
ATOM 710 O O . ASP A 1 94 ? -3.329 -14.995 12.969 1.00 71.88 94 ASP A O 1
ATOM 714 N N . VAL A 1 95 ? -1.767 -13.399 13.271 1.00 66.38 95 VAL A N 1
ATOM 715 C CA . VAL A 1 95 ? -1.638 -13.590 14.735 1.00 66.38 95 VAL A CA 1
ATOM 716 C C . VAL A 1 95 ? -2.570 -12.708 15.576 1.00 66.38 95 VAL A C 1
ATOM 718 O O . VAL A 1 95 ? -2.641 -12.900 16.792 1.00 66.38 95 VAL A O 1
ATOM 721 N N . GLY A 1 96 ? -3.289 -11.761 14.964 1.00 57.12 96 GLY A N 1
ATOM 722 C CA . GLY A 1 96 ? -4.244 -10.882 15.647 1.00 57.12 96 GLY A CA 1
ATOM 723 C C . GLY A 1 96 ? -5.326 -11.648 16.429 1.00 57.12 96 GLY A C 1
ATOM 724 O O . GLY A 1 96 ? -5.586 -12.825 16.155 1.00 57.12 96 GLY A O 1
ATOM 725 N N . PRO A 1 97 ? -5.966 -11.021 17.437 1.00 47.78 97 PRO A N 1
ATOM 726 C CA . PRO A 1 97 ? -6.893 -11.713 18.322 1.00 47.78 97 PRO A CA 1
ATOM 727 C C . PRO A 1 97 ? -8.010 -12.369 17.508 1.00 47.78 97 PRO A C 1
ATOM 729 O O . PRO A 1 97 ? -8.801 -11.689 16.860 1.00 47.78 97 PRO A O 1
ATOM 732 N N . LYS A 1 98 ? -8.092 -13.706 17.569 1.00 45.47 98 LYS A N 1
ATOM 733 C CA . LYS A 1 98 ? -9.269 -14.461 17.129 1.00 45.47 98 LYS A CA 1
ATOM 734 C C . LYS A 1 98 ? -10.439 -13.996 17.993 1.00 45.47 98 LYS A C 1
ATOM 736 O O . LYS A 1 98 ? -10.631 -14.504 19.099 1.00 45.47 98 LYS A O 1
ATOM 741 N N . SER A 1 99 ? -11.174 -12.989 17.536 1.00 41.09 99 SER A N 1
ATOM 742 C CA . SER A 1 99 ? -12.359 -12.457 18.200 1.00 41.09 99 SER A CA 1
ATOM 743 C C . SER A 1 99 ? -13.388 -13.580 18.321 1.00 41.09 99 SER A C 1
ATOM 745 O O . SER A 1 99 ? -14.129 -13.905 17.401 1.00 41.09 99 SER A O 1
ATOM 747 N N . ARG A 1 100 ? -13.417 -14.203 19.502 1.00 40.19 100 ARG A N 1
ATOM 748 C CA . ARG A 1 100 ? -14.282 -15.325 19.905 1.00 40.19 100 ARG A CA 1
ATOM 749 C C . ARG A 1 100 ? -15.787 -14.989 19.950 1.00 40.19 100 ARG A C 1
ATOM 751 O O . ARG A 1 100 ? -16.542 -15.736 20.557 1.00 40.19 100 ARG A O 1
ATOM 758 N N . ALA A 1 101 ? -16.229 -13.896 19.327 1.00 42.50 101 ALA A N 1
ATOM 759 C CA . ALA A 1 101 ? -17.608 -13.410 19.405 1.00 42.50 101 ALA A CA 1
ATOM 760 C C . ALA A 1 101 ? -18.264 -13.089 18.048 1.00 42.50 101 ALA A C 1
ATOM 762 O O . ALA A 1 101 ? -19.468 -12.866 18.012 1.00 42.50 101 ALA A O 1
ATOM 763 N N . THR A 1 102 ? -17.539 -13.147 16.930 1.00 39.56 102 THR A N 1
ATOM 764 C CA . THR A 1 102 ? -18.114 -13.070 15.578 1.00 39.56 102 THR A CA 1
ATOM 765 C C . THR A 1 102 ? -17.166 -13.779 14.617 1.00 39.56 102 THR A C 1
ATOM 767 O O . THR A 1 102 ? -15.974 -13.503 14.584 1.00 39.56 102 THR A O 1
ATOM 770 N N . SER A 1 103 ? -17.680 -14.714 13.823 1.00 40.31 103 SER A N 1
ATOM 771 C CA . SER A 1 103 ? -16.948 -15.527 12.836 1.00 40.31 103 SER A CA 1
ATOM 772 C C . SER A 1 103 ? -16.338 -14.735 11.665 1.00 40.31 103 SER A C 1
ATOM 774 O O . SER A 1 103 ? -15.989 -15.308 10.635 1.00 40.31 103 SER A O 1
ATOM 776 N N . THR A 1 104 ? -16.187 -13.421 11.791 1.00 42.66 104 THR A N 1
ATOM 777 C CA . THR A 1 104 ? -15.588 -12.557 10.781 1.00 42.66 104 THR A CA 1
ATOM 778 C C . THR A 1 104 ? -14.189 -12.182 11.244 1.00 42.66 104 THR A C 1
ATOM 780 O O . THR A 1 104 ? -13.987 -11.166 11.906 1.00 42.66 104 THR A O 1
ATOM 783 N N . ARG A 1 105 ? -13.208 -13.021 10.889 1.00 52.34 105 ARG A N 1
ATOM 784 C CA . ARG A 1 105 ? -11.807 -12.596 10.746 1.00 52.34 105 ARG A CA 1
ATOM 785 C C . ARG A 1 105 ? -11.830 -11.243 10.025 1.00 52.34 105 ARG A C 1
ATOM 787 O O . ARG A 1 105 ? -12.531 -11.151 9.018 1.00 52.34 105 ARG A O 1
ATOM 794 N N . SER A 1 106 ? -11.165 -10.209 10.549 1.00 55.31 106 SER A N 1
ATOM 795 C CA . SER A 1 106 ? -11.066 -8.922 9.851 1.00 55.31 106 SER A CA 1
ATOM 796 C C . SER A 1 106 ? -10.544 -9.204 8.446 1.00 55.31 106 SER A C 1
ATOM 798 O O . SER A 1 106 ? -9.414 -9.668 8.287 1.00 55.31 106 SER A O 1
ATOM 800 N N . ARG A 1 107 ? -11.429 -9.083 7.454 1.00 69.38 107 ARG A N 1
ATOM 801 C CA . ARG A 1 107 ? -11.128 -9.450 6.075 1.00 69.38 107 ARG A CA 1
ATOM 802 C C . ARG A 1 107 ? -10.355 -8.292 5.475 1.00 69.38 107 ARG A C 1
ATOM 804 O O . ARG A 1 107 ? -10.864 -7.178 5.454 1.00 69.38 107 ARG A O 1
ATOM 811 N N . TYR A 1 108 ? -9.132 -8.579 5.073 1.00 78.31 108 TYR A N 1
ATOM 812 C CA . TYR A 1 108 ? -8.332 -7.728 4.218 1.00 78.31 108 TYR A CA 1
ATOM 813 C C . TYR A 1 108 ? -7.965 -8.586 3.014 1.00 78.31 108 TYR A C 1
ATOM 815 O O . TYR A 1 108 ? -7.647 -9.769 3.184 1.00 78.31 108 TYR A O 1
ATOM 823 N N . ASP A 1 109 ? -8.021 -7.988 1.836 1.00 87.88 109 ASP A N 1
ATOM 824 C CA . ASP A 1 109 ? -7.550 -8.601 0.605 1.00 87.88 109 ASP A CA 1
ATOM 825 C C . ASP A 1 109 ? -6.267 -7.890 0.136 1.00 87.88 109 ASP A C 1
ATOM 827 O O . ASP A 1 109 ? -5.962 -6.761 0.544 1.00 87.88 109 ASP A O 1
ATOM 831 N N . ILE A 1 110 ? -5.453 -8.603 -0.644 1.00 89.00 110 ILE A N 1
ATOM 832 C CA . ILE A 1 110 ? -4.291 -8.046 -1.339 1.00 89.00 110 ILE A CA 1
ATOM 833 C C . ILE A 1 110 ? -4.379 -8.518 -2.784 1.00 89.00 110 ILE A C 1
ATOM 835 O O . ILE A 1 110 ? -4.282 -9.717 -3.054 1.00 89.00 110 ILE A O 1
ATOM 839 N N . THR A 1 111 ? -4.518 -7.575 -3.709 1.00 90.12 111 THR A N 1
ATOM 840 C CA . THR A 1 111 ? -4.600 -7.857 -5.143 1.00 90.12 111 THR A CA 1
ATOM 841 C C . THR A 1 111 ? -3.331 -7.378 -5.838 1.00 90.12 111 THR A C 1
ATOM 843 O O . THR A 1 111 ? -3.030 -6.186 -5.829 1.00 90.12 111 THR A O 1
ATOM 846 N N . LEU A 1 112 ? -2.589 -8.289 -6.472 1.00 88.50 112 LEU A N 1
ATOM 847 C CA . LEU A 1 112 ? -1.410 -7.955 -7.277 1.00 88.50 112 LEU A CA 1
ATOM 848 C C . LEU A 1 112 ? -1.762 -8.005 -8.767 1.00 88.50 112 LEU A C 1
ATOM 850 O O . LEU A 1 112 ? -2.307 -8.998 -9.245 1.00 88.50 112 LEU A O 1
ATOM 854 N N . ILE A 1 113 ? -1.427 -6.946 -9.505 1.00 89.19 113 ILE A N 1
ATOM 855 C CA . ILE A 1 113 ? -1.610 -6.853 -10.960 1.00 89.19 113 ILE A CA 1
ATOM 856 C C . ILE A 1 113 ? -0.251 -6.537 -11.582 1.00 89.19 113 ILE A C 1
ATOM 858 O O . ILE A 1 113 ? 0.375 -5.550 -11.207 1.00 89.19 113 ILE A O 1
ATOM 862 N N . HIS A 1 114 ? 0.218 -7.344 -12.531 1.00 86.44 114 HIS A N 1
ATOM 863 C CA . HIS A 1 114 ? 1.487 -7.114 -13.227 1.00 86.44 114 HIS A CA 1
ATOM 864 C C . HIS A 1 114 ? 1.354 -7.535 -14.690 1.00 86.44 114 HIS A C 1
ATOM 866 O O . HIS A 1 114 ? 0.816 -8.606 -14.962 1.00 86.44 114 HIS A O 1
ATOM 872 N N . ALA A 1 115 ? 1.819 -6.698 -15.617 1.00 85.38 115 ALA A N 1
ATOM 873 C CA . ALA A 1 115 ? 1.924 -7.076 -17.021 1.00 85.38 115 ALA A CA 1
ATOM 874 C C . ALA A 1 115 ? 3.154 -7.975 -17.235 1.00 85.38 115 ALA A C 1
ATOM 876 O O . ALA A 1 115 ? 4.231 -7.685 -16.720 1.00 85.38 115 ALA A O 1
ATOM 877 N N . GLU A 1 116 ? 2.994 -9.070 -17.979 1.00 79.88 116 GLU A N 1
ATOM 878 C CA . GLU A 1 116 ? 4.083 -10.019 -18.268 1.00 79.88 116 GLU A CA 1
ATOM 879 C C . GLU A 1 116 ? 5.188 -9.388 -19.138 1.00 79.88 116 GLU A C 1
ATOM 881 O O . GLU A 1 116 ? 6.355 -9.768 -19.056 1.00 79.88 116 GLU A O 1
ATOM 886 N N . ASP A 1 117 ? 4.837 -8.382 -19.934 1.00 82.81 117 ASP A N 1
ATOM 887 C CA . ASP A 1 117 ? 5.718 -7.618 -20.814 1.00 82.81 117 ASP A CA 1
ATOM 888 C C . ASP A 1 117 ? 6.184 -6.277 -20.210 1.00 82.81 117 ASP A C 1
ATOM 890 O O . ASP A 1 117 ? 6.663 -5.406 -20.937 1.00 82.81 117 ASP A O 1
ATOM 894 N N . ASP A 1 118 ? 6.089 -6.093 -18.885 1.00 77.06 118 ASP A N 1
ATOM 895 C CA . ASP A 1 118 ? 6.655 -4.919 -18.207 1.00 77.06 118 ASP A CA 1
ATOM 896 C C . ASP A 1 118 ? 8.196 -4.987 -18.209 1.00 77.06 118 ASP A C 1
ATOM 898 O O . ASP A 1 118 ? 8.835 -5.688 -17.420 1.00 77.06 118 ASP A O 1
ATOM 902 N N . TYR A 1 119 ? 8.810 -4.269 -19.153 1.00 68.31 119 TYR A N 1
ATOM 903 C CA . TYR A 1 119 ? 10.266 -4.191 -19.300 1.00 68.31 119 TYR A CA 1
ATOM 904 C C . TYR A 1 119 ? 10.925 -3.202 -18.325 1.00 68.31 119 TYR A C 1
ATOM 906 O O . TYR A 1 119 ? 12.148 -3.254 -18.145 1.00 68.31 119 TYR A O 1
ATOM 914 N N . ASP A 1 120 ? 10.146 -2.316 -17.697 1.00 65.81 120 ASP A N 1
ATOM 915 C CA . ASP A 1 120 ? 10.644 -1.320 -16.745 1.00 65.81 120 ASP A CA 1
ATOM 916 C C . ASP A 1 120 ? 10.744 -1.920 -15.335 1.00 65.81 120 ASP A C 1
ATOM 918 O O . ASP A 1 120 ? 11.760 -1.758 -14.643 1.00 65.81 120 ASP A O 1
ATOM 922 N N . ILE A 1 121 ? 9.710 -2.656 -14.926 1.00 69.94 121 ILE A N 1
ATOM 923 C CA . ILE A 1 121 ? 9.619 -3.401 -13.671 1.00 69.94 121 ILE A CA 1
ATOM 924 C C . ILE A 1 121 ? 9.324 -4.853 -14.045 1.00 69.94 121 ILE A C 1
ATOM 926 O O . ILE A 1 121 ? 8.170 -5.207 -14.217 1.00 69.94 121 ILE A O 1
ATOM 930 N N . PRO A 1 122 ? 10.338 -5.719 -14.176 1.00 71.38 122 PRO A N 1
ATOM 931 C CA . PRO A 1 122 ? 10.099 -7.091 -14.600 1.00 71.38 122 PRO A CA 1
ATOM 932 C C . PRO A 1 122 ? 9.122 -7.830 -13.672 1.00 71.38 122 PRO A C 1
ATOM 934 O O . PRO A 1 122 ? 9.265 -7.808 -12.444 1.00 71.38 122 PRO A O 1
ATOM 937 N N . TRP A 1 123 ? 8.167 -8.551 -14.262 1.00 68.69 123 TRP A N 1
ATOM 938 C CA . TRP A 1 123 ? 7.094 -9.254 -13.544 1.00 68.69 123 TRP A CA 1
ATOM 939 C C . TRP A 1 123 ? 7.572 -10.273 -12.497 1.00 68.69 123 TRP A C 1
ATOM 941 O O . TRP A 1 123 ? 6.837 -10.573 -11.556 1.00 68.69 123 TRP A O 1
ATOM 951 N N . VAL A 1 124 ? 8.833 -10.718 -12.577 1.00 68.19 124 VAL A N 1
ATOM 952 C CA . VAL A 1 124 ? 9.522 -11.527 -11.549 1.00 68.19 124 VAL A CA 1
ATOM 953 C C . VAL A 1 124 ? 9.431 -10.916 -10.142 1.00 68.19 124 VAL A C 1
ATOM 955 O O . VAL A 1 124 ? 9.555 -11.618 -9.141 1.00 68.19 124 VAL A O 1
ATOM 958 N N . HIS A 1 125 ? 9.198 -9.606 -10.017 1.00 64.25 125 HIS A N 1
ATOM 959 C CA . HIS A 1 125 ? 8.942 -8.982 -8.720 1.00 64.25 125 HIS A CA 1
ATOM 960 C C . HIS A 1 125 ? 7.624 -9.406 -8.078 1.00 64.25 125 HIS A C 1
ATOM 962 O O . HIS A 1 125 ? 7.575 -9.514 -6.852 1.00 64.25 125 HIS A O 1
ATOM 968 N N . SER A 1 126 ? 6.585 -9.663 -8.871 1.00 62.69 126 SER A N 1
ATOM 969 C CA . SER A 1 126 ? 5.322 -10.180 -8.348 1.00 62.69 126 SER A CA 1
ATOM 970 C C . SER A 1 126 ? 5.464 -11.622 -7.870 1.00 62.69 126 SER A C 1
ATOM 972 O O . SER A 1 126 ? 4.937 -11.934 -6.809 1.00 62.69 126 SER A O 1
ATOM 974 N N . ASP A 1 127 ? 6.255 -12.457 -8.552 1.00 63.91 127 ASP A N 1
ATOM 975 C CA . ASP A 1 127 ? 6.554 -13.831 -8.103 1.00 63.91 127 ASP A CA 1
ATOM 976 C C . ASP A 1 127 ? 7.232 -13.879 -6.727 1.00 63.91 127 ASP A C 1
ATOM 978 O O . ASP A 1 127 ? 7.069 -14.834 -5.979 1.00 63.91 127 ASP A O 1
ATOM 982 N N . VAL A 1 128 ? 8.008 -12.850 -6.376 1.00 65.44 128 VAL A N 1
ATOM 983 C CA . VAL A 1 128 ? 8.664 -12.751 -5.061 1.00 65.44 128 VAL A CA 1
ATOM 984 C C . VAL A 1 128 ? 7.699 -12.285 -3.961 1.00 65.4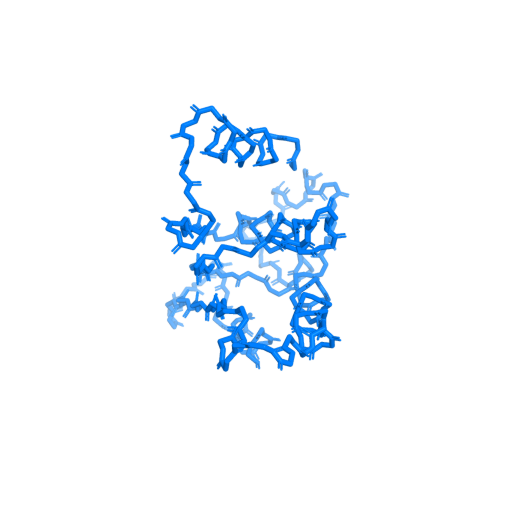4 128 VAL A C 1
ATOM 986 O O . VAL A 1 128 ? 7.988 -12.479 -2.773 1.00 65.44 128 VAL A O 1
ATOM 989 N N . LEU A 1 129 ? 6.613 -11.608 -4.342 1.00 60.41 129 LEU A N 1
ATOM 990 C CA . LEU A 1 129 ? 5.602 -11.064 -3.433 1.00 60.41 129 LEU A CA 1
ATOM 991 C C . LEU A 1 129 ? 4.429 -12.029 -3.192 1.00 60.41 129 LEU A C 1
ATOM 993 O O . LEU A 1 129 ? 3.769 -11.879 -2.161 1.00 60.41 129 LEU A O 1
ATOM 997 N N . PHE A 1 130 ? 4.198 -12.984 -4.100 1.00 58.09 130 PHE A N 1
ATOM 998 C CA . PHE A 1 130 ? 3.348 -14.164 -3.889 1.00 58.09 130 PHE A CA 1
ATOM 999 C C . PHE A 1 130 ? 4.026 -15.200 -2.976 1.00 58.09 130 PHE A C 1
ATOM 1001 O O . PHE A 1 130 ? 3.286 -15.854 -2.206 1.00 58.09 130 PHE A O 1
#